Protein 2CCW (pdb70)

Sequence (129 aa):
AAQQCCEATVESNDAMQYNVKEIVVDKSCKQFTMHLKHVGKMAKVAMGHNLVLTKDADKQAVATDGMGAGLAQDYVKAGDTRVIAHTKVIGGGESDSVTFDVSKIAAGENYAYFCSFPGHWAMMKGTLKLGS

Radius of gyration: 13.46 Å; Cα contacts (8 Å, |Δi|>4): 316; chains: 1; bounding box: 28×30×37 Å

InterPro domains:
  IPR000923 Blue (type 1) copper domain [PF00127] (1-127)
  IPR008972 Cupredoxin [G3DSA:2.60.40.420] (1-129)
  IPR008972 Cupredoxin [SSF49503] (2-127)
  IPR014068 Azurin [TIGR02695] (3-127)
  IPR014068 Azurin [cd13922] (3-127)
  IPR028871 Blue (type 1) copper protein, binding site [PS00196] (105-121)
  IPR050845 Copper-binding electron transfer protein [PTHR38439] (2-127)

Solvent-accessible surface area: 6523 Å² total; per-residue (Å²): 91,121,59,86,20,64,0,65,0,41,38,60,44,95,10,77,46,130,63,7,53,0,32,168,93,11,183,98,1,28,0,57,0,97,4,76,19,192,79,59,69,126,58,16,0,0,0,0,0,0,0,104,54,99,31,38,107,46,0,6,85,56,0,113,71,31,22,63,102,88,32,33,5,72,80,74,12,137,65,25,22,9,63,1,126,10,8,2,27,73,77,74,34,54,31,69,9,68,11,109,119,8,50,76,75,96,103,8,0,0,0,0,2,18,43,54,5,73,79,118,0,73,3,55,0,96,32,10,163

B-factor: mean 21.48, std 11.64, range [9.34, 68.76]

Structure (mmCIF, N/CA/C/O backbone):
data_2CCW
#
_entry.id   2CCW
#
_cell.length_a   51.754
_cell.length_b   51.754
_cell.length_c   99.789
_cell.angle_alpha   90.00
_cell.angle_beta   90.00
_cell.angle_gamma   90.00
#
_symmetry.space_group_name_H-M   'P 41 2 2'
#
loop_
_entity.id
_entity.type
_entity.pdbx_description
1 polymer 'AZURIN II'
2 non-polymer 'COPPER (I) ION'
3 water water
#
loop_
_atom_site.group_PDB
_atom_site.id
_atom_site.type_symbol
_atom_site.label_atom_id
_atom_site.label_alt_id
_atom_site.label_comp_id
_atom_site.label_asym_id
_atom_site.label_entity_id
_atom_site.label_seq_id
_atom_site.pdbx_PDB_ins_code
_atom_site.Cartn_x
_atom_site.Cartn_y
_atom_site.Cartn_z
_atom_site.occupancy
_atom_site.B_iso_or_equiv
_atom_site.auth_seq_id
_atom_site.auth_comp_id
_atom_site.auth_asym_id
_atom_site.auth_atom_id
_atom_site.pdbx_PDB_model_num
ATOM 1 N N A ALA A 1 1 ? -2.391 25.769 8.367 0.34 19.44 1 ALA A N 1
ATOM 2 N N B ALA A 1 1 ? -1.018 30.458 12.843 0.23 25.37 1 ALA A N 1
ATOM 3 C CA A ALA A 1 1 ? -1.685 25.127 9.510 0.34 20.00 1 ALA A CA 1
ATOM 4 C CA B ALA A 1 1 ? 0.036 31.497 12.633 0.010 25.95 1 ALA A CA 1
ATOM 5 C C A ALA A 1 1 ? -1.006 26.178 10.395 0.34 20.21 1 ALA A C 1
ATOM 6 C C B ALA A 1 1 ? 1.057 31.365 13.738 0.010 27.56 1 ALA A C 1
ATOM 7 O O A ALA A 1 1 ? -1.140 27.382 10.151 0.34 19.52 1 ALA A O 1
ATOM 8 O O B ALA A 1 1 ? 1.879 32.254 13.965 0.010 27.86 1 ALA A O 1
ATOM 11 N N A GLN A 1 2 ? -0.238 25.716 11.373 0.59 21.93 2 GLN A N 1
ATOM 12 N N B GLN A 1 2 ? 0.993 30.235 14.429 0.010 27.76 2 GLN A N 1
ATOM 13 C CA A GLN A 1 2 ? 0.398 26.541 12.393 0.59 21.66 2 GLN A CA 1
ATOM 14 C CA B GLN A 1 2 ? 1.812 30.044 15.603 0.010 26.09 2 GLN A CA 1
ATOM 15 C C A GLN A 1 2 ? 1.906 26.471 12.279 0.70 21.15 2 GLN A C 1
ATOM 16 C C B GLN A 1 2 ? 3.100 29.302 15.277 0.25 22.41 2 GLN A C 1
ATOM 17 O O A GLN A 1 2 ? 2.412 25.631 11.463 0.70 18.02 2 GLN A O 1
ATOM 18 O O B GLN A 1 2 ? 4.079 29.442 16.019 0.25 21.18 2 GLN A O 1
ATOM 29 N N A CYS A 1 3 ? 2.591 27.312 13.117 0.65 19.96 3 CYS A N 1
ATOM 30 N N B CYS A 1 3 ? 3.084 28.522 14.187 0.35 17.89 3 CYS A N 1
ATOM 31 C CA A CYS A 1 3 ? 4.091 27.237 13.316 0.70 19.37 3 CYS A CA 1
ATOM 32 C CA B CYS A 1 3 ? 4.251 27.698 13.783 0.25 17.74 3 CYS A CA 1
ATOM 33 C C A CYS A 1 3 ? 4.592 26.642 14.669 0.70 19.36 3 CYS A C 1
ATOM 34 C C B CYS A 1 3 ? 4.677 26.765 14.929 0.25 17.72 3 CYS A C 1
ATOM 35 O O A CYS A 1 3 ? 5.772 26.748 14.991 0.70 18.22 3 CYS A O 1
ATOM 36 O O B CYS A 1 3 ? 5.848 26.747 15.380 0.25 17.56 3 CYS A O 1
ATOM 41 N N . GLU A 1 4 ? 3.720 25.978 15.412 1.00 19.63 4 GLU A N 1
ATOM 42 C CA . GLU A 1 4 ? 4.046 25.124 16.536 1.00 20.10 4 GLU A CA 1
ATOM 43 C C . GLU A 1 4 ? 3.067 23.976 16.613 1.00 19.92 4 GLU A C 1
ATOM 44 O O . GLU A 1 4 ? 1.950 24.037 16.070 1.00 21.57 4 GLU A O 1
ATOM 55 N N . ALA A 1 5 ? 3.486 22.967 17.346 1.00 17.87 5 ALA A N 1
ATOM 56 C CA . ALA A 1 5 ? 2.646 21.829 17.653 1.00 17.77 5 ALA A CA 1
ATOM 57 C C . ALA A 1 5 ? 3.028 21.316 19.044 1.00 16.46 5 ALA A C 1
ATOM 58 O O . ALA A 1 5 ? 4.199 21.388 19.417 1.00 18.48 5 ALA A O 1
ATOM 60 N N . THR A 1 6 ? 2.015 20.778 19.706 1.00 18.48 6 THR A N 1
ATOM 61 C CA . THR A 1 6 ? 2.216 20.109 20.977 1.00 17.71 6 THR A CA 1
ATOM 62 C C . THR A 1 6 ? 1.851 18.635 20.883 1.00 17.21 6 THR A C 1
ATOM 63 O O . THR A 1 6 ? 0.771 18.298 20.373 1.00 19.54 6 THR A O 1
ATOM 67 N N . VAL A 1 7 ? 2.756 17.805 21.363 1.00 15.95 7 VAL A N 1
ATOM 68 C CA . VAL A 1 7 ? 2.572 16.382 21.376 1.00 15.51 7 VAL A CA 1
ATOM 69 C C . VAL A 1 7 ? 2.623 15.969 22.847 1.00 15.68 7 VAL A C 1
ATOM 70 O O . VAL A 1 7 ? 3.553 16.310 23.571 1.00 16.42 7 VAL A O 1
ATOM 74 N N . GLU A 1 8 ? 1.643 15.203 23.262 1.00 15.67 8 GLU A N 1
ATOM 75 C CA . GLU A 1 8 ? 1.637 14.532 24.572 1.00 14.99 8 GLU A CA 1
ATOM 76 C C . GLU A 1 8 ? 2.050 13.086 24.441 1.00 14.60 8 GLU A C 1
ATOM 77 O O . GLU A 1 8 ? 1.679 12.368 23.532 1.00 15.73 8 GLU A O 1
ATOM 83 N N . SER A 1 9 ? 2.854 12.685 25.412 1.00 14.23 9 SER A N 1
ATOM 84 C CA . SER A 1 9 ? 3.350 11.313 25.531 1.00 12.67 9 SER A CA 1
ATOM 85 C C . SER A 1 9 ? 2.926 10.797 26.907 1.00 13.28 9 SER A C 1
ATOM 86 O O . SER A 1 9 ? 2.856 11.575 27.842 1.00 14.68 9 SER A O 1
ATOM 89 N N . ASN A 1 10 ? 2.692 9.495 27.015 1.00 12.64 10 ASN A N 1
ATOM 90 C CA . ASN A 1 10 ? 2.075 8.962 28.221 1.00 13.04 10 ASN A CA 1
ATOM 91 C C . ASN A 1 10 ? 2.722 7.676 28.704 1.00 11.79 10 ASN A C 1
ATOM 92 O O . ASN A 1 10 ? 3.724 7.220 28.174 1.00 12.70 10 ASN A O 1
ATOM 97 N N . ASP A 1 11 ? 2.159 7.095 29.759 1.00 11.70 11 ASP A N 1
ATOM 98 C CA . ASP A 1 11 ? 2.698 5.901 30.380 1.00 11.93 11 ASP A CA 1
ATOM 99 C C . ASP A 1 11 ? 2.367 4.607 29.637 1.00 13.26 11 ASP A C 1
ATOM 100 O O . ASP A 1 11 ? 2.756 3.513 30.091 1.00 15.17 11 ASP A O 1
ATOM 105 N N . ALA A 1 12 ? 1.651 4.704 28.534 1.00 15.92 12 ALA A N 1
ATOM 106 C CA . ALA A 1 12 ? 1.341 3.534 27.715 1.00 18.84 12 ALA A CA 1
ATOM 107 C C . ALA A 1 12 ? 2.099 3.566 26.399 1.00 16.67 12 ALA A C 1
ATOM 108 O O . ALA A 1 12 ? 1.727 2.903 25.444 1.00 18.79 12 ALA A O 1
ATOM 110 N N . MET A 1 13 ? 3.182 4.334 26.342 1.00 16.30 13 MET A N 1
ATOM 111 C CA . MET A 1 13 ? 4.063 4.333 25.177 1.00 16.51 13 MET A CA 1
ATOM 112 C C . MET A 1 13 ? 3.277 4.826 23.965 1.00 15.33 13 MET A C 1
ATOM 113 O O . MET A 1 13 ? 3.363 4.291 22.874 1.00 16.83 13 MET A O 1
ATOM 122 N N . GLN A 1 14 ? 2.553 5.925 24.140 1.00 14.58 14 GLN A N 1
ATOM 123 C CA . GLN A 1 14 ? 1.823 6.553 23.065 1.00 15.62 14 GLN A CA 1
ATOM 124 C C . GLN A 1 14 ? 2.084 8.039 22.941 1.00 14.10 14 GLN A C 1
ATOM 125 O O . GLN A 1 14 ? 2.209 8.720 23.948 1.00 15.39 14 GLN A O 1
ATOM 131 N N . TYR A 1 15 ? 2.126 8.528 21.705 1.00 13.87 15 TYR A N 1
ATOM 132 C CA . TYR A 1 15 ? 1.904 9.928 21.387 1.00 13.84 15 TYR A CA 1
ATOM 133 C C . TYR A 1 15 ? 0.407 10.116 21.091 1.00 15.62 15 TYR A C 1
ATOM 134 O O . TYR A 1 15 ? -0.222 9.229 20.533 1.00 18.67 15 TYR A O 1
ATOM 143 N N . ASN A 1 16 ? -0.108 11.302 21.410 1.00 16.35 16 ASN A N 1
ATOM 144 C CA . ASN A 1 16 ? -1.520 11.608 21.158 1.00 18.36 16 ASN A CA 1
ATOM 145 C C . ASN A 1 16 ? -1.812 12.165 19.787 1.00 20.51 16 ASN A C 1
ATOM 146 O O . ASN A 1 16 ? -2.976 12.299 19.442 1.00 26.23 16 ASN A O 1
ATOM 151 N N . VAL A 1 17 ? -0.818 12.478 19.017 1.00 19.25 17 VAL A N 1
ATOM 152 C CA . VAL A 1 17 ? -0.945 13.056 17.683 1.00 22.55 17 VAL A CA 1
ATOM 153 C C . VAL A 1 17 ? -0.021 12.282 16.763 1.00 20.08 17 VAL A C 1
ATOM 154 O O . VAL A 1 17 ? 1.131 12.018 17.123 1.00 21.77 17 VAL A O 1
ATOM 161 N N . LYS A 1 18 ? -0.539 11.890 15.594 1.00 18.45 18 LYS A N 1
ATOM 162 C CA . LYS A 1 18 ? 0.174 11.078 14.641 1.00 19.82 18 LYS A CA 1
ATOM 163 C C . LYS A 1 18 ? 0.638 11.824 13.398 1.00 16.59 18 LYS A C 1
ATOM 164 O O . LYS A 1 18 ? 1.400 11.259 12.625 1.00 16.84 18 LYS A O 1
ATOM 170 N N . GLU A 1 19 ? 0.182 13.054 13.227 1.00 16.54 19 GLU A N 1
ATOM 171 C CA . GLU A 1 19 ? 0.587 13.845 12.094 1.00 18.25 19 GLU A CA 1
ATOM 172 C C . GLU A 1 19 ? 0.772 15.275 12.525 1.00 18.43 19 GLU A C 1
ATOM 173 O O . GLU A 1 19 ? -0.045 15.815 13.281 1.00 21.85 19 GLU A O 1
ATOM 175 N N . ILE A 1 20 ? 1.824 15.894 12.028 1.00 18.12 20 ILE A N 1
ATOM 176 C CA . ILE A 1 20 ? 2.073 17.324 12.223 1.00 18.98 20 ILE A CA 1
ATOM 177 C C . ILE A 1 20 ? 2.287 17.909 10.857 1.00 18.95 20 ILE A C 1
ATOM 178 O O . ILE A 1 20 ? 3.055 17.392 10.058 1.00 19.73 20 ILE A O 1
ATOM 183 N N . VAL A 1 21 ? 1.611 19.030 10.631 1.00 19.85 21 VAL A N 1
ATOM 184 C CA . VAL A 1 21 ? 1.766 19.804 9.408 1.00 19.50 21 VAL A CA 1
ATOM 185 C C . VAL A 1 21 ? 2.390 21.153 9.729 1.00 19.17 21 VAL A C 1
ATOM 186 O O . VAL A 1 21 ? 1.903 21.928 10.546 1.00 22.68 21 VAL A O 1
ATOM 190 N N . VAL A 1 22 ? 3.511 21.433 9.093 1.00 16.05 22 VAL A N 1
ATOM 191 C CA . VAL A 1 22 ? 4.198 22.693 9.224 1.00 15.15 22 VAL A CA 1
ATOM 192 C C . VAL A 1 22 ? 3.666 23.636 8.143 1.00 14.07 22 VAL A C 1
ATOM 193 O O . VAL A 1 22 ? 3.763 23.364 6.962 1.00 16.09 22 VAL A O 1
ATOM 197 N N . ASP A 1 23 ? 3.108 24.777 8.586 1.00 15.01 23 ASP A N 1
ATOM 198 C CA . ASP A 1 23 ? 2.542 25.718 7.601 1.00 14.19 23 ASP A CA 1
ATOM 199 C C . ASP A 1 23 ? 3.644 26.279 6.732 1.00 13.75 23 ASP A C 1
ATOM 200 O O . ASP A 1 23 ? 4.750 26.610 7.200 1.00 14.22 23 ASP A O 1
ATOM 205 N N . LYS A 1 24 ? 3.360 26.464 5.446 1.00 14.24 24 LYS A N 1
ATOM 206 C CA . LYS A 1 24 ? 4.355 27.040 4.534 1.00 15.52 24 LYS A CA 1
ATOM 207 C C . LYS A 1 24 ? 4.715 28.477 4.850 1.00 13.61 24 LYS A C 1
ATOM 208 O O . LYS A 1 24 ? 5.751 28.959 4.390 1.00 14.28 24 LYS A O 1
ATOM 219 N N . SER A 1 25 ? 3.929 29.152 5.674 1.00 13.95 25 SER A N 1
ATOM 220 C CA . SER A 1 25 ? 4.264 30.490 6.075 1.00 14.66 25 SER A CA 1
ATOM 221 C C . SER A 1 25 ? 5.374 30.524 7.129 1.00 14.67 25 SER A C 1
ATOM 222 O O . SER A 1 25 ? 5.853 31.615 7.418 1.00 15.73 25 SER A O 1
ATOM 225 N N . CYS A 1 26 ? 5.789 29.388 7.679 1.00 13.95 26 CYS A N 1
ATOM 226 C CA . CYS A 1 26 ? 6.711 29.371 8.787 1.00 14.60 26 CYS A CA 1
ATOM 227 C C . CYS A 1 26 ? 8.179 29.388 8.395 1.00 14.67 26 CYS A C 1
ATOM 228 O O . CYS A 1 26 ? 8.607 28.578 7.560 1.00 15.60 26 CYS A O 1
ATOM 231 N N . LYS A 1 27 ? 8.987 30.235 9.011 1.00 14.91 27 LYS A N 1
ATOM 232 C CA . LYS A 1 27 ? 10.432 30.191 8.879 1.00 15.33 27 LYS A CA 1
ATOM 233 C C . LYS A 1 27 ? 11.048 29.227 9.910 1.00 15.64 27 LYS A C 1
ATOM 234 O O . LYS A 1 27 ? 11.998 28.535 9.592 1.00 16.63 27 LYS A O 1
ATOM 240 N N . GLN A 1 28 ? 10.490 29.213 11.108 1.00 15.96 28 GLN A N 1
ATOM 241 C CA . GLN A 1 28 ? 10.887 28.267 12.144 1.00 16.32 28 GLN A CA 1
ATOM 242 C C . GLN A 1 28 ? 9.637 27.573 12.646 1.00 15.42 28 GLN A C 1
ATOM 243 O O . GLN A 1 28 ? 8.519 28.038 12.452 1.00 16.52 28 GLN A O 1
ATOM 249 N N . PHE A 1 29 ? 9.838 26.418 13.284 1.00 15.00 29 PHE A N 1
ATOM 250 C CA . PHE A 1 29 ? 8.738 25.640 13.826 1.00 14.53 29 PHE A CA 1
ATOM 251 C C . PHE A 1 29 ? 9.152 25.119 15.183 1.00 14.24 29 PHE A C 1
ATOM 252 O O . PHE A 1 29 ? 10.312 24.704 15.339 1.00 15.20 29 PHE A O 1
ATOM 260 N N . THR A 1 30 ? 8.236 25.145 16.122 1.00 14.32 30 THR A N 1
ATOM 261 C CA . THR A 1 30 ? 8.543 24.678 17.479 1.00 15.09 30 THR A CA 1
ATOM 262 C C . THR A 1 30 ? 7.678 23.489 17.837 1.00 15.25 30 THR A C 1
ATOM 263 O O . THR A 1 30 ? 6.454 23.516 17.689 1.00 15.57 30 THR A O 1
ATOM 267 N N . MET A 1 31 ? 8.338 22.439 18.315 1.00 14.38 31 MET A N 1
ATOM 268 C CA . MET A 1 31 ? 7.662 21.234 18.783 1.00 15.64 31 MET A CA 1
ATOM 269 C C . MET A 1 31 ? 7.760 21.223 20.303 1.00 15.49 31 MET A C 1
ATOM 270 O O . MET A 1 31 ? 8.864 21.312 20.857 1.00 17.58 31 MET A O 1
ATOM 279 N N . HIS A 1 32 ? 6.590 21.160 20.936 1.00 16.02 32 HIS A N 1
ATOM 280 C CA . HIS A 1 32 ? 6.448 21.075 22.375 1.00 17.47 32 HIS A CA 1
ATOM 281 C C . HIS A 1 32 ? 6.106 19.617 22.717 1.00 17.28 32 HIS A C 1
ATOM 282 O O . HIS A 1 32 ? 5.155 19.075 22.160 1.00 20.96 32 HIS A O 1
ATOM 289 N N . LEU A 1 33 ? 6.851 19.016 23.639 1.00 14.59 33 LEU A N 1
ATOM 290 C CA . LEU A 1 33 ? 6.555 17.670 24.141 1.00 14.40 33 LEU A CA 1
ATOM 291 C C . LEU A 1 33 ? 6.178 17.792 25.600 1.00 15.25 33 LEU A C 1
ATOM 292 O O . LEU A 1 33 ? 6.876 18.418 26.380 1.00 16.64 33 LEU A O 1
ATOM 297 N N . LYS A 1 34 ? 5.070 17.145 25.959 1.00 14.95 34 LYS A N 1
ATOM 298 C CA . LYS A 1 34 ? 4.648 16.982 27.351 1.00 15.78 34 LYS A CA 1
ATOM 299 C C . LYS A 1 34 ? 4.637 15.499 27.717 1.00 15.08 34 LYS A C 1
ATOM 300 O O . LYS A 1 34 ? 4.234 14.693 26.896 1.00 17.06 34 LYS A O 1
ATOM 306 N N . HIS A 1 35 ? 5.095 15.157 28.906 1.00 14.26 35 HIS A N 1
ATOM 307 C CA . HIS A 1 35 ? 4.961 13.783 29.417 1.00 13.35 35 HIS A CA 1
ATOM 308 C C . HIS A 1 35 ? 3.844 13.843 30.466 1.00 14.14 35 HIS A C 1
ATOM 309 O O . HIS A 1 35 ? 4.059 14.398 31.560 1.00 15.81 35 HIS A O 1
ATOM 316 N N . VAL A 1 36 ? 2.678 13.381 30.056 1.00 14.52 36 VAL A N 1
ATOM 317 C CA . VAL A 1 36 ? 1.472 13.499 30.867 1.00 15.84 36 VAL A CA 1
ATOM 318 C C . VAL A 1 36 ? 1.292 12.319 31.782 1.00 14.63 36 VAL A C 1
ATOM 319 O O . VAL A 1 36 ? 0.260 12.232 32.486 1.00 16.54 36 VAL A O 1
ATOM 323 N N . GLY A 1 37 ? 2.240 11.395 31.828 1.00 13.52 37 GLY A N 1
ATOM 324 C CA . GLY A 1 37 ? 2.152 10.269 32.720 1.00 12.97 37 GLY A CA 1
ATOM 325 C C . GLY A 1 37 ? 2.793 10.543 34.067 1.00 12.69 37 GLY A C 1
ATOM 326 O O . GLY A 1 37 ? 3.117 11.677 34.413 1.00 15.40 37 GLY A O 1
ATOM 327 N N . LYS A 1 38 ? 2.965 9.461 34.808 1.00 12.00 38 LYS A N 1
ATOM 328 C CA . LYS A 1 38 ? 3.555 9.491 36.158 1.00 13.56 38 LYS A CA 1
ATOM 329 C C . LYS A 1 38 ? 4.806 8.627 36.262 1.00 13.39 38 LYS A C 1
ATOM 330 O O . LYS A 1 38 ? 5.339 8.536 37.362 1.00 15.45 38 LYS A O 1
ATOM 336 N N . MET A 1 39 ? 5.288 8.020 35.177 1.00 12.59 39 MET A N 1
ATOM 337 C CA . MET A 1 39 ? 6.499 7.214 35.260 1.00 13.24 39 MET A CA 1
ATOM 338 C C . MET A 1 39 ? 7.756 8.046 35.191 1.00 11.77 39 MET A C 1
ATOM 339 O O . MET A 1 39 ? 7.812 9.056 34.496 1.00 12.51 39 MET A O 1
ATOM 344 N N . ALA A 1 40 ? 8.783 7.621 35.901 1.00 11.95 40 ALA A N 1
ATOM 345 C CA . ALA A 1 40 ? 10.093 8.240 35.878 1.00 12.90 40 ALA A CA 1
ATOM 346 C C . ALA A 1 40 ? 10.799 8.005 34.571 1.00 13.01 40 ALA A C 1
ATOM 347 O O . ALA A 1 40 ? 10.567 7.010 33.895 1.00 13.43 40 ALA A O 1
ATOM 349 N N . LYS A 1 41 ? 11.767 8.858 34.263 1.00 15.04 41 LYS A N 1
ATOM 350 C CA . LYS A 1 41 ? 12.585 8.668 33.039 1.00 18.94 41 LYS A CA 1
ATOM 351 C C . LYS A 1 41 ? 13.278 7.352 32.964 1.00 19.90 41 LYS A C 1
ATOM 352 O O . LYS A 1 41 ? 13.514 6.876 31.846 1.00 23.42 41 LYS A O 1
ATOM 361 N N . VAL A 1 42 ? 13.751 6.824 34.080 1.00 21.07 42 VAL A N 1
ATOM 362 C CA . VAL A 1 42 ? 14.456 5.531 34.064 1.00 22.68 42 VAL A CA 1
ATOM 363 C C . VAL A 1 42 ? 13.622 4.429 33.429 1.00 20.27 42 VAL A C 1
ATOM 364 O O . VAL A 1 42 ? 14.131 3.502 32.798 1.00 22.33 42 VAL A O 1
ATOM 368 N N . ALA A 1 43 ? 12.326 4.500 33.611 1.00 16.39 43 ALA A N 1
ATOM 369 C CA . ALA A 1 43 ? 11.396 3.486 33.185 1.00 16.47 43 ALA A CA 1
ATOM 370 C C . ALA A 1 43 ? 10.733 3.810 31.889 1.00 15.33 43 ALA A C 1
ATOM 371 O O . ALA A 1 43 ? 10.505 2.909 31.116 1.00 20.46 43 ALA A O 1
ATOM 373 N N A MET A 1 44 ? 10.404 5.084 31.704 0.50 12.83 44 MET A N 1
ATOM 374 C CA A MET A 1 44 ? 9.535 5.464 30.610 0.50 14.05 44 MET A CA 1
ATOM 375 C C A MET A 1 44 ? 9.713 6.909 30.250 0.50 11.36 44 MET A C 1
ATOM 376 O O A MET A 1 44 ? 8.785 7.671 30.126 0.50 15.16 44 MET A O 1
ATOM 389 N N . GLY A 1 45 ? 10.975 7.287 30.029 1.00 11.24 45 GLY A N 1
ATOM 390 C CA . GLY A 1 45 ? 11.257 8.601 29.503 1.00 12.15 45 GLY A CA 1
ATOM 391 C C . GLY A 1 45 ? 10.819 8.680 28.036 1.00 10.67 45 GLY A C 1
ATOM 392 O O . GLY A 1 45 ? 10.783 7.695 27.334 1.00 11.45 45 GLY A O 1
ATOM 393 N N . HIS A 1 46 ? 10.559 9.915 27.622 1.00 10.39 46 HIS A N 1
ATOM 394 C CA . HIS A 1 46 ? 10.196 10.180 26.229 1.00 9.79 46 HIS A CA 1
ATOM 395 C C . HIS A 1 46 ? 10.930 11.415 25.719 1.00 9.95 46 HIS A C 1
ATOM 396 O O . HIS A 1 46 ? 11.192 12.354 26.425 1.00 11.42 46 HIS A O 1
ATOM 403 N N . ASN A 1 47 ? 11.214 11.383 24.422 1.00 10.19 47 ASN A N 1
ATOM 404 C CA . ASN A 1 47 ? 11.644 12.554 23.682 1.00 10.09 47 ASN A CA 1
ATOM 405 C C . ASN A 1 47 ? 10.865 12.615 22.383 1.00 10.58 47 ASN A C 1
ATOM 406 O O . ASN A 1 47 ? 9.978 11.813 22.108 1.00 10.71 47 ASN A O 1
ATOM 411 N N . LEU A 1 48 ? 11.206 13.632 21.585 1.00 10.99 48 LEU A N 1
ATOM 412 C CA . LEU A 1 48 ? 10.770 13.755 20.216 1.00 10.89 48 LEU A CA 1
ATOM 413 C C . LEU A 1 48 ? 12.017 14.006 19.377 1.00 10.25 48 LEU A C 1
ATOM 414 O O . LEU A 1 48 ? 12.761 14.964 19.662 1.00 12.30 48 LEU A O 1
ATOM 423 N N . VAL A 1 49 ? 12.220 13.199 18.368 1.00 9.96 49 VAL A N 1
ATOM 424 C CA . VAL A 1 49 ? 13.354 13.247 17.450 1.00 10.19 49 VAL A CA 1
ATOM 425 C C . VAL A 1 49 ? 12.777 13.336 16.037 1.00 10.64 49 VAL A C 1
ATOM 426 O O . VAL A 1 49 ? 11.912 12.525 15.688 1.00 11.87 49 VAL A O 1
ATOM 430 N N . LEU A 1 50 ? 13.240 14.295 15.254 1.00 10.62 50 LEU A N 1
ATOM 431 C CA . LEU A 1 50 ? 12.765 14.514 13.882 1.00 11.15 50 LEU A CA 1
ATOM 432 C C . LEU A 1 50 ? 13.860 14.196 12.872 1.00 11.10 50 LEU A C 1
ATOM 433 O O . LEU A 1 50 ? 14.957 14.765 12.968 1.00 12.04 50 LEU A O 1
ATOM 438 N N . THR A 1 51 ? 13.547 13.287 11.942 1.00 11.10 51 THR A N 1
ATOM 439 C CA . THR A 1 51 ? 14.463 12.848 10.922 1.00 11.83 51 THR A CA 1
ATOM 440 C C . THR A 1 51 ? 13.704 12.628 9.616 1.00 11.98 51 THR A C 1
ATOM 441 O O . THR A 1 51 ? 12.464 12.539 9.584 1.00 12.97 51 THR A O 1
ATOM 445 N N . LYS A 1 52 ? 14.438 12.466 8.533 1.00 13.75 52 LYS A N 1
ATOM 446 C CA . LYS A 1 52 ? 13.836 11.851 7.367 1.00 15.07 52 LYS A CA 1
ATOM 447 C C . LYS A 1 52 ? 13.257 10.505 7.775 1.00 15.32 52 LYS A C 1
ATOM 448 O O . LYS A 1 52 ? 13.863 9.770 8.575 1.00 15.44 52 LYS A O 1
ATOM 454 N N . ASP A 1 53 ? 12.125 10.127 7.212 1.00 17.26 53 ASP A N 1
ATOM 455 C CA . ASP A 1 53 ? 11.530 8.840 7.594 1.00 18.76 53 ASP A CA 1
ATOM 456 C C . ASP A 1 53 ? 12.499 7.655 7.410 1.00 18.25 53 ASP A C 1
ATOM 457 O O . ASP A 1 53 ? 12.588 6.737 8.241 1.00 20.69 53 ASP A O 1
ATOM 462 N N . ALA A 1 54 ? 13.301 7.710 6.366 1.00 17.59 54 ALA A N 1
ATOM 463 C CA . ALA A 1 54 ? 14.216 6.601 6.074 1.00 18.21 54 ALA A CA 1
ATOM 464 C C . ALA A 1 54 ? 15.290 6.430 7.147 1.00 18.36 54 ALA A C 1
ATOM 465 O O . 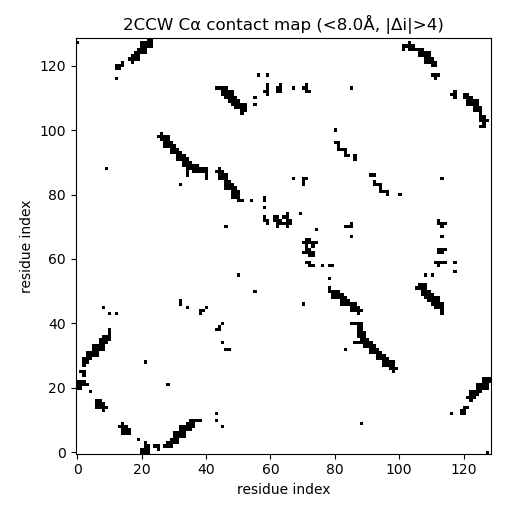ALA A 1 54 ? 15.930 5.366 7.195 1.00 19.13 54 ALA A O 1
ATOM 467 N N . ASP A 1 55 ? 15.555 7.464 7.939 1.00 15.62 55 ASP A N 1
ATOM 468 C CA . ASP A 1 55 ? 16.645 7.450 8.916 1.00 15.54 55 ASP A CA 1
ATOM 469 C C . ASP A 1 55 ? 16.186 7.108 10.319 1.00 14.93 55 ASP A C 1
ATOM 470 O O . ASP A 1 55 ? 17.040 7.020 11.211 1.00 15.09 55 ASP A O 1
ATOM 475 N N . LYS A 1 56 ? 14.879 6.855 10.519 1.00 14.32 56 LYS A N 1
ATOM 476 C C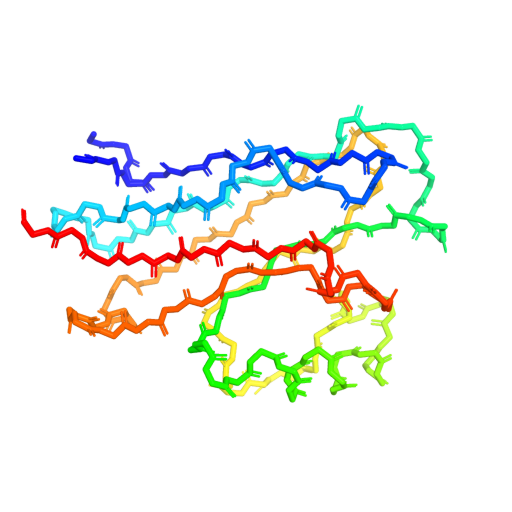A . LYS A 1 56 ? 14.348 6.653 11.872 1.00 14.40 56 LYS A CA 1
ATOM 477 C C . LYS A 1 56 ? 15.056 5.526 12.623 1.00 14.04 56 LYS A C 1
ATOM 478 O O . LYS A 1 56 ? 15.559 5.724 13.727 1.00 14.15 56 LYS A O 1
ATOM 484 N N . GLN A 1 57 ? 15.090 4.337 12.026 1.00 14.77 57 GLN A N 1
ATOM 485 C CA . GLN A 1 57 ? 15.626 3.202 12.784 1.00 14.69 57 GLN A CA 1
ATOM 486 C C . GLN A 1 57 ? 17.111 3.380 13.076 1.00 14.43 57 GLN A C 1
ATOM 487 O O . GLN A 1 57 ? 17.585 3.066 14.184 1.00 14.86 57 GLN A O 1
ATOM 498 N N . ALA A 1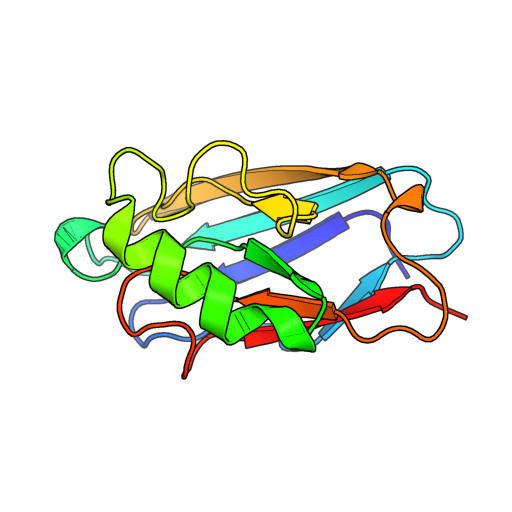 58 ? 17.868 3.878 12.111 1.00 14.95 58 ALA A N 1
ATOM 499 C CA . ALA A 1 58 ? 19.292 4.089 12.307 1.00 15.54 58 ALA A CA 1
ATOM 500 C C . ALA A 1 58 ? 19.590 5.101 13.391 1.00 14.34 58 ALA A C 1
ATOM 501 O O . ALA A 1 58 ? 20.483 4.905 14.228 1.00 15.28 58 ALA A O 1
ATOM 503 N N . VAL A 1 59 ? 18.810 6.177 13.395 1.00 13.59 59 VAL A N 1
ATOM 504 C CA . VAL A 1 59 ? 18.987 7.205 14.427 1.00 13.28 59 VAL A CA 1
ATOM 505 C C . VAL A 1 59 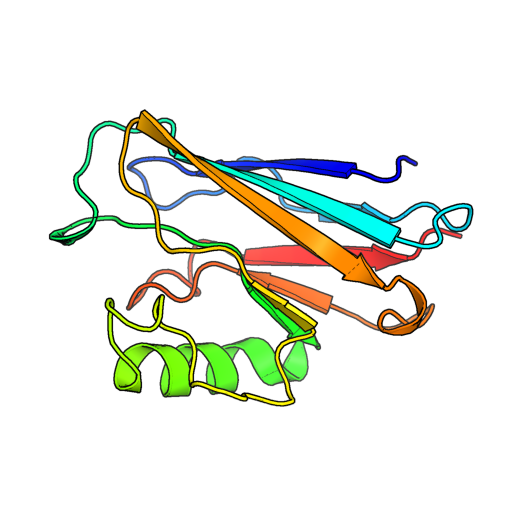? 18.584 6.648 15.791 1.00 12.20 59 VAL A C 1
ATOM 506 O O . VAL A 1 59 ? 19.272 6.915 16.796 1.00 13.12 59 VAL A O 1
ATOM 510 N N . ALA A 1 60 ? 17.479 5.907 15.861 1.00 12.96 60 ALA A N 1
ATOM 511 C CA . ALA A 1 60 ? 17.061 5.329 17.142 1.00 13.61 60 ALA A CA 1
ATOM 512 C C . ALA A 1 60 ? 18.137 4.362 17.681 1.00 13.78 60 ALA A C 1
ATOM 513 O O . ALA A 1 60 ? 18.405 4.331 18.880 1.00 14.36 60 ALA A O 1
ATOM 515 N N . THR A 1 61 ? 18.733 3.586 16.799 1.00 14.64 61 THR A N 1
ATOM 516 C CA . THR A 1 61 ? 19.741 2.597 17.198 1.00 16.62 61 THR A CA 1
ATOM 517 C C . THR A 1 61 ? 21.006 3.286 17.704 1.00 15.66 61 THR A C 1
ATOM 518 O O . THR A 1 61 ? 21.514 2.964 18.770 1.00 16.60 61 THR A O 1
ATOM 522 N N . ASP A 1 62 ? 21.494 4.266 16.960 1.00 14.97 62 ASP A N 1
ATOM 523 C CA . ASP A 1 62 ? 22.626 5.048 17.434 1.00 16.03 62 ASP A CA 1
ATOM 524 C C . ASP A 1 62 ? 22.278 5.771 18.727 1.00 14.71 62 ASP A C 1
ATOM 525 O O . ASP A 1 62 ? 23.122 5.951 19.607 1.00 16.52 62 ASP A O 1
ATOM 530 N N . GLY A 1 63 ? 21.027 6.220 18.858 1.00 14.52 63 GLY A N 1
ATOM 531 C CA . GLY A 1 63 ? 20.572 6.915 20.031 1.00 14.78 63 GLY A CA 1
ATOM 532 C C . GLY A 1 63 ? 20.635 6.037 21.275 1.00 12.80 63 GLY A C 1
ATOM 533 O O . GLY A 1 63 ? 21.033 6.524 22.335 1.00 14.35 63 GLY A O 1
ATOM 534 N N . MET A 1 64 ? 20.211 4.760 21.183 1.00 14.36 64 MET A N 1
ATOM 535 C CA . MET A 1 64 ? 20.298 3.846 22.332 1.00 14.56 64 MET A CA 1
ATOM 536 C C . MET A 1 64 ? 21.732 3.802 22.816 1.00 15.09 64 MET A C 1
ATOM 537 O O . MET A 1 64 ? 21.986 3.855 24.033 1.00 16.38 64 MET A O 1
ATOM 542 N N . GLY A 1 65 ? 22.684 3.713 21.885 1.00 15.36 65 GLY A N 1
ATOM 543 C CA . GLY A 1 65 ? 24.098 3.642 22.231 1.00 16.82 65 GLY A CA 1
ATOM 544 C C . GLY A 1 65 ? 24.615 4.919 22.829 1.00 16.41 65 GLY A C 1
ATOM 545 O O . GLY A 1 65 ? 25.613 4.883 23.535 1.00 20.14 65 GLY A O 1
ATOM 546 N N . ALA A 1 66 ? 23.978 6.064 22.560 1.00 14.96 66 ALA A N 1
ATOM 547 C CA . ALA A 1 66 ? 24.410 7.345 23.109 1.00 14.85 66 ALA A CA 1
ATOM 548 C C . ALA A 1 66 ? 24.107 7.503 24.599 1.00 14.29 66 ALA A C 1
ATOM 549 O O . ALA A 1 66 ? 24.844 8.183 25.337 1.00 15.42 66 ALA A O 1
ATOM 551 N N . GLY A 1 67 ? 23.015 6.901 25.050 1.00 14.04 67 GLY A N 1
ATOM 552 C CA . GLY A 1 67 ? 22.667 6.890 26.450 1.00 12.92 67 GLY A CA 1
ATOM 553 C C . GLY A 1 67 ? 21.744 8.018 26.883 1.00 12.15 67 GLY A C 1
ATOM 554 O O . GLY A 1 67 ? 21.602 9.044 26.190 1.00 12.72 67 GLY A O 1
ATOM 555 N N . LEU A 1 68 ? 21.187 7.862 28.074 1.00 12.46 68 LEU A N 1
ATOM 556 C CA . LEU A 1 68 ? 20.213 8.811 28.576 1.00 12.66 68 LEU A CA 1
ATOM 557 C C . LEU A 1 68 ? 20.767 10.222 28.760 1.00 12.88 68 LEU A C 1
ATOM 558 O O . LEU A 1 68 ? 20.067 11.218 28.531 1.00 13.58 68 LEU A O 1
ATOM 563 N N . ALA A 1 69 ? 22.037 10.330 29.172 1.00 12.73 69 ALA A N 1
ATOM 564 C CA . ALA A 1 69 ? 22.638 11.639 29.395 1.00 13.92 69 ALA A CA 1
ATOM 565 C C . ALA A 1 69 ? 22.809 12.441 28.113 1.00 14.64 69 ALA A C 1
ATOM 566 O O . ALA A 1 69 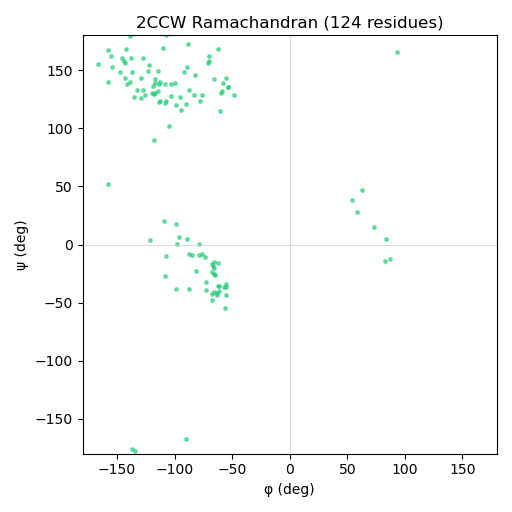? 22.980 13.670 28.178 1.00 18.08 69 ALA A O 1
ATOM 568 N N . GLN A 1 70 ? 22.775 11.769 26.969 1.00 14.12 70 GLN A N 1
ATOM 569 C CA . GLN A 1 70 ? 22.770 12.381 25.639 1.00 13.97 70 GLN A CA 1
ATOM 570 C C . GLN A 1 70 ? 21.361 12.451 25.055 1.00 13.06 70 GLN A C 1
ATOM 571 O O . GLN A 1 70 ? 21.198 12.647 23.853 1.00 14.58 70 GLN A O 1
ATOM 577 N N . ASP A 1 71 ? 20.346 12.308 25.909 1.00 13.29 71 ASP A N 1
ATOM 578 C CA . ASP A 1 71 ? 18.946 12.310 25.471 1.00 12.95 71 ASP A CA 1
ATOM 579 C C . ASP A 1 71 ? 18.662 11.203 24.440 1.00 11.87 71 ASP A C 1
ATOM 580 O O . ASP A 1 71 ? 17.757 11.301 23.631 1.00 12.36 71 ASP A O 1
ATOM 585 N N . TYR A 1 72 ? 19.432 10.127 24.510 1.00 11.91 72 TYR A N 1
ATOM 586 C CA . TYR A 1 72 ? 19.290 8.994 23.605 1.00 11.20 72 TYR A CA 1
ATOM 587 C C . TYR A 1 72 ? 19.343 9.433 22.134 1.00 12.04 72 TYR A C 1
ATOM 588 O O . TYR A 1 72 ? 18.669 8.874 21.281 1.00 11.78 72 TYR A O 1
ATOM 597 N N . VAL A 1 73 ? 20.225 10.411 21.861 1.00 11.95 73 VAL A N 1
ATOM 598 C CA . VAL A 1 73 ? 20.528 10.857 20.521 1.00 12.77 73 VAL A CA 1
ATOM 599 C C . VAL A 1 73 ? 22.042 11.001 20.382 1.00 13.81 73 VAL A C 1
ATOM 600 O O . VAL A 1 73 ? 22.672 11.642 21.232 1.00 15.59 73 VAL A O 1
ATOM 604 N N . LYS A 1 74 ? 22.630 10.386 19.376 1.00 14.84 74 LYS A N 1
ATOM 605 C CA . LYS A 1 74 ? 24.053 10.502 19.200 1.00 16.71 74 LYS A CA 1
ATOM 606 C C . LYS A 1 74 ? 24.445 11.950 19.035 1.00 17.96 74 LYS A C 1
ATOM 607 O O . LYS A 1 74 ? 23.887 12.671 18.220 1.00 18.57 74 LYS A O 1
ATOM 613 N N . ALA A 1 75 ? 25.469 12.373 19.774 1.00 21.01 75 ALA A N 1
ATOM 614 C CA . ALA A 1 75 ? 25.940 13.744 19.704 1.00 22.96 75 ALA A CA 1
ATOM 615 C C . ALA A 1 75 ? 26.394 14.057 18.262 1.00 23.56 75 ALA A C 1
ATOM 616 O O . ALA A 1 75 ? 27.164 13.295 17.674 1.00 25.64 75 ALA A O 1
ATOM 618 N N . GLY A 1 76 ? 25.916 15.180 17.712 1.00 26.05 76 GLY A N 1
ATOM 619 C CA . GLY A 1 76 ? 26.292 15.654 16.397 1.00 26.81 76 GLY A CA 1
ATOM 620 C C . GLY A 1 76 ? 25.686 14.857 15.249 1.00 25.56 76 GLY A C 1
ATOM 621 O O . GLY A 1 76 ? 26.122 14.993 14.123 1.00 28.38 76 GLY A O 1
ATOM 622 N N . ASP A 1 77 ? 24.672 14.030 15.508 1.00 22.77 77 ASP A N 1
ATOM 623 C CA . ASP A 1 77 ? 24.093 13.179 14.448 1.00 19.81 77 ASP A CA 1
ATOM 624 C C . ASP A 1 77 ? 23.543 14.051 13.341 1.00 18.87 77 ASP A C 1
ATOM 625 O O . ASP A 1 77 ? 22.574 14.776 13.565 1.00 20.16 77 ASP A O 1
ATOM 630 N N . THR A 1 78 ? 24.120 13.971 12.165 1.00 20.82 78 THR A N 1
ATOM 631 C CA . THR A 1 78 ? 23.710 14.869 11.081 1.00 20.59 78 THR A CA 1
ATOM 632 C C . THR A 1 78 ? 22.366 14.512 10.492 1.00 20.05 78 THR A C 1
ATOM 633 O O . THR A 1 78 ? 21.861 15.271 9.656 1.00 22.89 78 THR A O 1
ATOM 637 N N . ARG A 1 79 ? 21.826 13.349 10.851 1.00 17.43 79 ARG A N 1
ATOM 638 C CA . ARG A 1 79 ? 20.520 12.931 10.362 1.00 15.89 79 ARG A CA 1
ATOM 639 C C . ARG A 1 79 ? 19.381 13.499 11.197 1.00 14.90 79 ARG A C 1
ATOM 640 O O . ARG A 1 79 ? 18.231 13.325 10.846 1.00 15.80 79 ARG A O 1
ATOM 648 N N . VAL A 1 80 ? 19.690 14.121 12.328 1.00 14.85 80 VAL A N 1
ATOM 649 C CA . VAL A 1 80 ? 18.685 14.636 13.240 1.00 14.13 80 VAL A CA 1
ATOM 650 C C . VAL A 1 80 ? 18.444 16.096 12.916 1.00 14.17 80 VAL A C 1
ATOM 651 O O . VAL A 1 80 ? 19.328 16.949 13.084 1.00 17.25 80 VAL A O 1
ATOM 655 N N . ILE A 1 81 ? 17.231 16.387 12.482 1.00 13.41 81 ILE A N 1
ATOM 656 C CA . ILE A 1 81 ? 16.819 17.760 12.209 1.00 14.28 81 ILE A CA 1
ATOM 657 C C . ILE A 1 81 ? 16.612 18.551 13.471 1.00 14.09 81 ILE A C 1
ATOM 658 O O . ILE A 1 81 ? 17.030 19.714 13.573 1.00 18.07 81 ILE A O 1
ATOM 663 N N . ALA A 1 82 ? 16.049 17.922 14.494 1.00 13.66 82 ALA A N 1
ATOM 664 C CA . ALA A 1 82 ? 15.802 18.518 15.774 1.00 14.04 82 ALA A CA 1
ATOM 665 C C . ALA A 1 82 ? 15.477 17.405 16.755 1.00 11.91 82 ALA A C 1
ATOM 666 O O . ALA A 1 82 ? 14.944 16.371 16.368 1.00 12.02 82 ALA A O 1
ATOM 668 N N . HIS A 1 83 ? 15.714 17.663 18.035 1.00 11.93 83 HIS A N 1
ATOM 669 C CA . HIS A 1 83 ? 15.254 16.751 19.063 1.00 11.91 83 HIS A CA 1
ATOM 670 C C . HIS A 1 83 ? 15.062 17.480 20.374 1.00 12.10 83 HIS A C 1
ATOM 671 O O . HIS A 1 83 ? 15.740 18.478 20.628 1.00 13.64 83 HIS A O 1
ATOM 678 N N . THR A 1 84 ? 14.167 16.981 21.208 1.00 12.03 84 THR A N 1
ATOM 679 C CA . THR A 1 84 ? 14.024 17.433 22.578 1.00 12.89 84 THR A CA 1
ATOM 680 C C . THR A 1 84 ? 14.921 16.656 23.519 1.00 12.77 84 THR A C 1
ATOM 681 O O . THR A 1 84 ? 15.501 15.614 23.162 1.00 13.94 84 THR A O 1
ATOM 685 N N . LYS A 1 85 ? 14.973 17.109 24.768 1.00 13.51 85 LYS A N 1
ATOM 686 C CA . LYS A 1 85 ? 15.534 16.269 25.839 1.00 14.05 85 LYS A CA 1
ATOM 687 C C . LYS A 1 85 ? 14.591 15.112 26.131 1.00 12.56 85 LYS A C 1
ATOM 688 O O . LYS A 1 85 ? 13.402 15.127 25.747 1.00 12.22 85 LYS A O 1
ATOM 694 N N . VAL A 1 86 ? 15.118 14.083 26.788 1.00 11.87 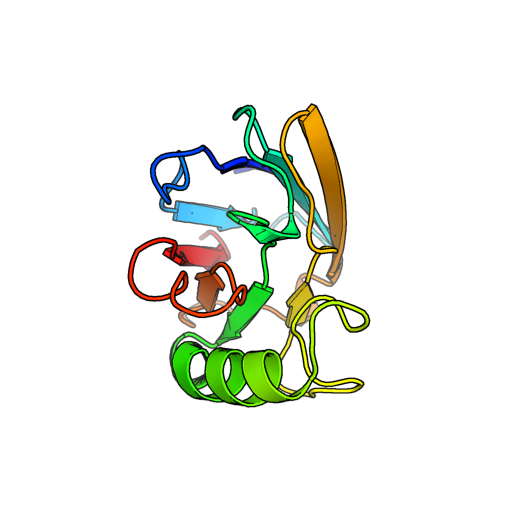86 VAL A N 1
ATOM 695 C CA . VAL A 1 86 ? 14.311 13.033 27.377 1.00 11.46 86 VAL A CA 1
ATOM 696 C C . VAL A 1 86 ? 13.708 13.592 28.659 1.00 12.17 86 VAL A C 1
ATOM 697 O O . VAL A 1 86 ? 14.434 14.099 29.513 1.00 14.74 86 VAL A O 1
ATOM 701 N N . ILE A 1 87 ? 12.403 13.453 28.789 1.00 11.58 87 ILE A N 1
ATOM 702 C CA . ILE A 1 87 ? 11.648 13.890 29.954 1.00 11.98 87 ILE A CA 1
ATOM 703 C C . ILE A 1 87 ? 10.881 12.737 30.585 1.00 12.70 87 ILE A C 1
ATOM 704 O O . ILE A 1 87 ? 10.566 11.740 29.953 1.00 12.11 87 ILE A O 1
ATOM 709 N N . GLY A 1 88 ? 10.627 12.900 31.879 1.00 13.25 88 GLY A N 1
ATOM 710 C CA . GLY A 1 88 ? 9.799 11.965 32.622 1.00 13.13 88 GLY A CA 1
ATOM 711 C C . GLY A 1 88 ? 8.460 12.562 32.951 1.00 13.16 88 GLY A C 1
ATOM 712 O O . GLY A 1 88 ? 8.159 13.710 32.615 1.00 14.30 88 GLY A O 1
ATOM 713 N N . GLY A 1 89 ? 7.624 11.770 33.638 1.00 13.54 89 GLY A N 1
ATOM 714 C CA . GLY A 1 89 ? 6.305 12.212 33.963 1.00 14.64 89 GLY A CA 1
ATOM 715 C C . GLY A 1 89 ? 6.298 13.534 34.669 1.00 17.19 89 GLY A C 1
ATOM 716 O O . GLY A 1 89 ? 7.093 13.791 35.568 1.00 19.33 89 GLY A O 1
ATOM 717 N N . GLY A 1 90 ? 5.374 14.378 34.219 1.00 19.46 90 GLY A N 1
ATOM 718 C CA . GLY A 1 90 ? 5.206 15.706 34.789 1.00 21.68 90 GLY A CA 1
ATOM 719 C C . GLY A 1 90 ? 6.127 16.760 34.247 1.00 23.58 90 GLY A C 1
ATOM 720 O O . GLY A 1 90 ? 6.036 17.912 34.685 1.00 27.42 90 GLY A O 1
ATOM 721 N N . GLU A 1 91 ? 6.941 16.431 33.249 1.00 20.94 91 GLU A N 1
ATOM 722 C CA . GLU A 1 91 ? 7.867 17.359 32.644 1.00 20.22 91 GLU A CA 1
ATOM 723 C C . GLU A 1 91 ? 7.398 17.722 31.198 1.00 20.34 91 GLU A C 1
ATOM 724 O O . GLU A 1 91 ? 6.507 17.097 30.621 1.00 20.46 91 GLU A O 1
ATOM 730 N N . SER A 1 92 ? 8.054 18.725 30.659 1.00 20.77 92 SER A N 1
ATOM 731 C CA . SER A 1 92 ? 7.875 19.160 29.287 1.00 21.94 92 SER A CA 1
ATOM 732 C C . SER A 1 92 ? 9.203 19.650 28.730 1.00 20.04 92 SER A C 1
ATOM 733 O O . SER A 1 92 ? 10.133 19.968 29.463 1.00 23.48 92 SER A O 1
ATOM 736 N N . ASP A 1 93 ? 9.294 19.703 27.401 1.00 18.48 93 ASP A N 1
ATOM 737 C CA . ASP A 1 93 ? 10.429 20.316 26.728 1.00 18.08 93 ASP A CA 1
ATOM 738 C C . ASP A 1 93 ? 9.988 20.769 25.356 1.00 17.86 93 ASP A C 1
ATOM 739 O O . ASP A 1 93 ? 9.009 20.302 24.833 1.00 21.31 93 ASP A O 1
ATOM 744 N N . SER A 1 94 ? 10.782 21.647 24.783 1.00 18.14 94 SER A N 1
ATOM 745 C CA . SER A 1 94 ? 10.485 22.120 23.427 1.00 17.72 94 SER A CA 1
ATOM 746 C C . SER A 1 94 ? 11.750 22.311 22.651 1.00 17.54 94 SER A C 1
ATOM 747 O O . SER A 1 94 ? 12.825 22.481 23.206 1.00 19.45 94 SER A O 1
ATOM 751 N N . VAL A 1 95 ? 11.610 22.250 21.332 1.00 16.34 95 VAL A N 1
ATOM 752 C CA . VAL A 1 95 ? 12.728 22.500 20.435 1.00 15.81 95 VAL A CA 1
ATOM 753 C C . VAL A 1 95 ? 12.201 23.255 19.204 1.00 15.66 95 VAL A C 1
ATOM 754 O O . VAL A 1 95 ? 11.090 23.014 18.741 1.00 16.37 95 VAL A O 1
ATOM 758 N N . THR A 1 96 ? 13.034 24.167 18.716 1.00 17.18 96 THR A N 1
ATOM 759 C CA . THR A 1 96 ? 12.692 24.937 17.523 1.00 17.16 96 THR A CA 1
ATOM 760 C C . THR A 1 96 ? 13.708 24.599 16.443 1.00 16.97 96 THR A C 1
ATOM 761 O O . THR A 1 96 ? 14.914 24.438 16.732 1.00 19.61 96 THR A O 1
ATOM 765 N N . PHE A 1 97 ? 13.236 24.513 15.192 1.00 15.39 97 PHE A N 1
ATOM 766 C CA . PHE A 1 97 ? 14.099 24.255 14.062 1.00 14.83 97 PHE A CA 1
ATOM 767 C C . PHE A 1 97 ? 13.726 25.131 12.855 1.00 14.37 97 PHE A C 1
ATOM 768 O O . PHE A 1 97 ? 12.619 25.665 12.775 1.00 14.68 97 PHE A O 1
ATOM 776 N N . ASP A 1 98 ? 14.717 25.235 11.970 1.00 15.96 98 ASP A N 1
ATOM 777 C CA . ASP A 1 98 ? 14.575 25.973 10.733 1.00 16.46 98 ASP A CA 1
ATOM 778 C C . ASP A 1 98 ? 13.807 25.160 9.713 1.00 15.74 98 ASP A C 1
ATOM 779 O O . ASP A 1 98 ? 14.201 24.041 9.375 1.00 16.34 98 ASP A O 1
ATOM 784 N N . VAL A 1 99 ? 12.700 25.716 9.205 1.00 14.79 99 VAL A N 1
ATOM 785 C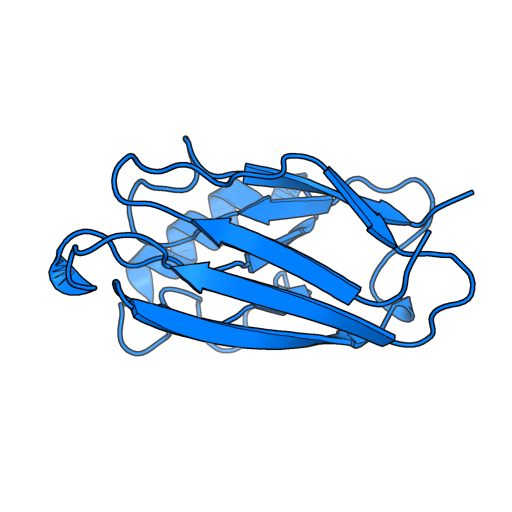 CA . VAL A 1 99 ? 11.849 25.017 8.246 1.00 14.62 99 VAL A CA 1
ATOM 786 C C . VAL A 1 99 ? 12.558 24.813 6.909 1.00 14.84 99 VAL A C 1
ATOM 787 O O . VAL A 1 99 ? 12.148 23.927 6.148 1.00 16.23 99 VAL A O 1
ATOM 791 N N . SER A 1 100 ? 13.637 25.550 6.647 1.00 15.33 100 SER A N 1
ATOM 792 C CA . SER A 1 100 ? 14.412 25.267 5.446 1.00 16.98 100 SER A CA 1
ATOM 793 C C . SER A 1 100 ? 15.019 23.848 5.443 1.00 18.67 100 SER A C 1
ATOM 794 O O . SER A 1 100 ? 15.459 23.379 4.396 1.00 22.28 100 SER A O 1
ATOM 797 N N . LYS A 1 101 ? 15.065 23.192 6.603 1.00 17.90 101 LYS A N 1
ATOM 798 C CA . LYS A 1 101 ? 15.563 21.814 6.712 1.00 19.91 101 LYS A CA 1
ATOM 799 C C . LYS A 1 101 ? 14.505 20.801 6.267 1.00 20.05 101 LYS A C 1
ATOM 800 O O . LYS A 1 101 ? 14.830 19.625 6.210 1.00 23.96 101 LYS A O 1
ATOM 806 N N . ILE A 1 102 ? 13.259 21.177 6.023 1.00 19.58 102 ILE A N 1
ATOM 807 C CA . ILE A 1 102 ? 12.088 20.363 5.651 1.00 21.95 102 ILE A CA 1
ATOM 808 C C . ILE A 1 102 ? 11.793 20.680 4.166 1.00 20.58 102 ILE A C 1
ATOM 809 O O . ILE A 1 102 ? 11.530 21.816 3.812 1.00 28.74 102 ILE A O 1
ATOM 814 N N . ALA A 1 103 ? 11.806 19.696 3.321 1.00 18.23 103 ALA A N 1
ATOM 815 C CA . ALA A 1 103 ? 11.529 19.900 1.919 1.00 20.98 103 ALA A CA 1
ATOM 816 C C . ALA A 1 103 ? 10.105 19.427 1.611 1.00 20.04 103 ALA A C 1
ATOM 817 O O . ALA A 1 103 ? 9.648 18.363 2.046 1.00 20.78 103 ALA A O 1
ATOM 819 N N . ALA A 1 104 ? 9.410 20.214 0.804 1.00 22.51 104 ALA A N 1
ATOM 820 C CA . ALA A 1 104 ? 8.124 19.848 0.264 1.00 25.69 104 ALA A CA 1
ATOM 821 C C . ALA A 1 104 ? 8.215 18.505 -0.418 0.73 26.02 104 ALA A C 1
ATOM 822 O O . ALA A 1 104 ? 9.161 18.215 -1.126 0.73 25.35 104 ALA A O 1
ATOM 824 N N . GLY A 1 105 ? 7.241 17.663 -0.156 1.00 27.85 105 GLY A N 1
ATOM 825 C CA . GLY A 1 105 ? 7.155 16.362 -0.819 0.50 26.15 105 GLY A CA 1
ATOM 826 C C . GLY A 1 105 ? 7.917 15.224 -0.155 0.50 26.09 105 GLY A C 1
ATOM 827 O O . GLY A 1 105 ? 7.728 14.053 -0.520 0.40 25.17 105 GLY A O 1
ATOM 828 N N . GLU A 1 106 ? 8.786 15.549 0.797 1.00 26.20 106 GLU A N 1
ATOM 829 C CA . GLU A 1 106 ? 9.515 14.528 1.565 1.00 25.95 106 GLU A CA 1
ATOM 830 C C . GLU A 1 106 ? 8.778 14.085 2.803 1.00 25.68 106 GLU A C 1
ATOM 831 O O . GLU A 1 106 ? 7.950 14.821 3.370 1.00 25.48 106 GLU A O 1
ATOM 837 N N . ASN A 1 107 ? 9.088 12.836 3.185 0.70 24.16 107 ASN A N 1
ATOM 838 C CA . ASN A 1 107 ? 8.494 12.201 4.318 0.70 23.73 107 ASN A CA 1
ATOM 839 C C . ASN A 1 107 ? 9.405 12.289 5.521 1.00 21.40 107 ASN A C 1
ATOM 840 O O . ASN A 1 107 ? 10.551 11.822 5.454 1.00 23.71 107 ASN A O 1
ATOM 848 N N . TYR A 1 108 ? 8.923 12.926 6.592 1.00 18.56 108 TYR A N 1
ATOM 849 C CA . TYR A 1 108 ? 9.678 13.013 7.832 1.00 14.56 108 TYR A CA 1
ATOM 850 C C . TYR A 1 108 ? 8.943 12.237 8.916 1.00 13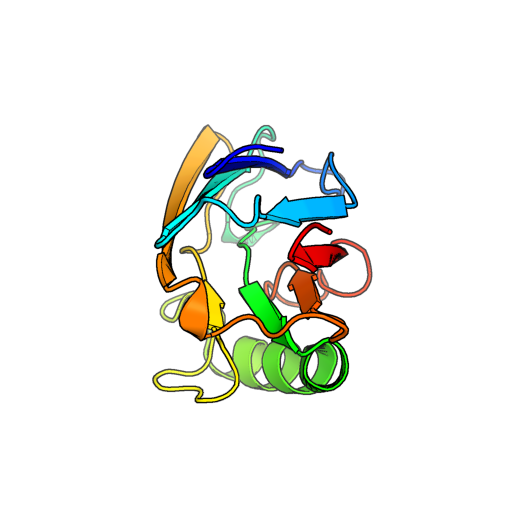.85 108 TYR A C 1
ATOM 851 O O . TYR A 1 108 ? 7.694 12.170 8.938 1.00 15.45 108 TYR A O 1
ATOM 860 N N . ALA A 1 109 ? 9.730 11.685 9.838 1.00 13.50 109 ALA A N 1
ATOM 861 C CA . ALA A 1 109 ? 9.238 10.995 11.001 1.00 13.57 109 ALA A CA 1
ATOM 862 C C . ALA A 1 109 ? 9.602 11.776 12.258 1.00 12.18 109 ALA A C 1
ATOM 863 O O . ALA A 1 109 ? 10.769 12.226 12.352 1.00 13.18 109 ALA A O 1
ATOM 865 N N . TYR A 1 110 ? 8.684 11.880 13.207 1.00 11.94 110 TYR A N 1
ATOM 866 C CA . TYR A 1 110 ? 9.059 12.240 14.564 1.00 11.68 110 TYR A CA 1
ATOM 867 C C . TYR A 1 110 ? 8.790 11.021 15.406 1.00 11.77 110 TYR A C 1
ATOM 868 O O . TYR A 1 110 ? 7.764 10.333 15.250 1.00 13.71 110 TYR A O 1
ATOM 877 N N . PHE A 1 111 ? 9.693 10.745 16.342 1.00 10.83 111 PHE A N 1
ATOM 878 C CA . PHE A 1 111 ? 9.589 9.506 17.114 1.00 10.66 111 PHE A CA 1
ATOM 879 C C . PHE A 1 111 ? 10.348 9.694 18.413 1.00 9.78 111 PHE A C 1
ATOM 880 O O . PHE A 1 111 ? 11.167 10.605 18.564 1.00 10.56 111 PHE A O 1
ATOM 888 N N . CYS A 1 112 ? 10.111 8.750 19.316 1.00 9.88 112 CYS A N 1
ATOM 889 C CA . CYS A 1 112 ? 10.824 8.722 20.594 1.00 9.73 112 CYS A CA 1
ATOM 890 C C . CYS A 1 112 ? 12.005 7.779 20.467 1.00 9.56 112 CYS A C 1
ATOM 891 O O . CYS A 1 112 ? 11.830 6.633 20.023 1.00 10.64 112 CYS A O 1
ATOM 894 N N . SER A 1 113 ? 13.218 8.226 20.803 1.00 9.46 113 SER A N 1
ATOM 895 C CA . SER A 1 113 ? 14.400 7.386 20.746 1.00 9.97 113 SER A CA 1
ATOM 896 C C . SER A 1 113 ? 14.775 6.743 22.064 1.00 9.70 113 SER A C 1
ATOM 897 O O . SER A 1 113 ? 15.815 6.086 22.135 1.00 10.31 113 SER A O 1
ATOM 900 N N . PHE A 1 114 ? 13.962 6.891 23.079 1.00 9.34 114 PHE A N 1
ATOM 901 C CA . PHE A 1 114 ? 14.190 6.131 24.309 1.00 9.52 114 PHE A CA 1
ATOM 902 C C . PHE A 1 114 ? 14.171 4.656 23.947 1.00 9.62 114 PHE A C 1
ATOM 903 O O . PHE A 1 114 ? 13.323 4.242 23.135 1.00 9.67 114 PHE A O 1
ATOM 911 N N . PRO A 1 115 ? 15.057 3.818 24.499 1.00 9.69 115 PRO A N 1
ATOM 912 C CA . PRO A 1 115 ? 15.154 2.434 24.039 1.00 10.99 115 PRO A CA 1
ATOM 913 C C . PRO A 1 115 ? 13.804 1.717 23.936 1.00 10.23 115 PRO A C 1
ATOM 914 O O . PRO A 1 115 ? 13.035 1.679 24.885 1.00 10.55 115 PRO A O 1
ATOM 918 N N . GLY A 1 116 ? 13.591 1.129 22.746 1.00 10.52 116 GLY A N 1
ATOM 919 C CA . GLY A 1 116 ? 12.387 0.372 22.477 1.00 11.58 116 GLY A CA 1
ATOM 920 C C . GLY A 1 116 ? 11.170 1.160 22.070 1.00 11.29 116 GLY A C 1
ATOM 921 O O . GLY A 1 116 ? 10.219 0.578 21.551 1.00 17.50 116 GLY A O 1
ATOM 922 N N . HIS A 1 117 ? 11.139 2.460 22.235 1.00 9.82 117 HIS A N 1
ATOM 923 C CA . HIS A 1 117 ? 9.920 3.214 22.079 1.00 10.16 117 HIS A CA 1
ATOM 924 C C . HIS A 1 117 ? 9.568 3.538 20.631 1.00 10.22 117 HIS A C 1
ATOM 925 O O . HIS A 1 117 ? 8.394 3.787 20.340 1.00 11.40 117 HIS A O 1
ATOM 932 N N . TRP A 1 118 ? 10.534 3.549 19.723 1.00 10.62 118 TRP A N 1
ATOM 933 C CA . TRP A 1 118 ? 10.246 4.058 18.374 1.00 11.55 118 TRP A CA 1
ATOM 934 C C . TRP A 1 118 ? 9.237 3.207 17.626 1.00 11.85 118 TRP A C 1
ATOM 935 O O . TRP A 1 118 ? 8.575 3.708 16.733 1.00 14.22 118 TRP A O 1
ATOM 946 N N . ALA A 1 119 ? 9.141 1.923 17.969 1.00 11.91 119 ALA A N 1
ATOM 947 C CA . ALA A 1 119 ? 8.176 1.013 17.333 1.00 13.83 119 ALA A CA 1
ATOM 948 C C . ALA A 1 119 ? 6.751 1.377 17.625 1.00 14.01 119 ALA A C 1
ATOM 949 O O . ALA A 1 119 ? 5.871 0.997 16.875 1.00 18.60 119 ALA A O 1
ATOM 951 N N . MET A 1 120 ? 6.485 2.058 18.737 1.00 12.25 120 MET A N 1
ATOM 952 C CA . MET A 1 120 ? 5.162 2.486 19.183 1.00 15.32 120 MET A CA 1
ATOM 953 C C . MET A 1 120 ? 4.908 3.975 19.079 1.00 13.30 120 MET A C 1
ATOM 954 O O . MET A 1 120 ? 3.773 4.387 18.991 1.00 19.40 120 MET A O 1
ATOM 963 N N . MET A 1 121 ? 5.945 4.773 19.154 1.00 11.41 121 MET A N 1
ATOM 964 C CA . MET A 1 121 ? 5.830 6.227 19.293 1.00 11.35 121 MET A CA 1
ATOM 965 C C . MET A 1 121 ? 6.451 6.896 18.086 1.00 11.54 121 MET A C 1
ATOM 966 O O . MET A 1 121 ? 7.652 7.235 18.067 1.00 11.77 121 MET A O 1
ATOM 971 N N . LYS A 1 122 ? 5.622 7.116 17.076 1.00 12.27 122 LYS A N 1
ATOM 972 C CA . LYS A 1 122 ? 6.098 7.663 15.823 1.00 12.36 122 LYS A CA 1
ATOM 973 C C . LYS A 1 122 ? 4.914 8.305 15.116 1.00 13.35 122 LYS A C 1
ATOM 974 O O . LYS A 1 122 ? 3.814 7.764 15.062 1.00 16.47 122 LYS A O 1
ATOM 980 N N . GLY A 1 123 ? 5.183 9.447 14.510 1.00 13.00 123 GLY A N 1
ATOM 981 C CA . GLY A 1 123 ? 4.209 10.128 13.642 1.00 14.46 123 GLY A CA 1
ATOM 982 C C . GLY A 1 123 ? 4.922 10.664 12.418 1.00 13.05 123 GLY A C 1
ATOM 983 O O . GLY A 1 123 ? 6.134 10.557 12.262 1.00 14.13 123 GLY A O 1
ATOM 984 N N . THR A 1 124 ? 4.135 11.295 11.545 1.00 14.66 124 THR A N 1
ATOM 985 C CA . THR A 1 124 ? 4.625 11.909 10.330 1.00 15.02 124 THR A CA 1
ATOM 986 C C . THR A 1 124 ? 4.586 13.423 10.415 1.00 13.57 124 THR A C 1
ATOM 987 O O . THR A 1 124 ? 3.577 13.978 10.881 1.00 15.59 124 THR A O 1
ATOM 991 N N . LEU A 1 125 ? 5.641 14.058 9.929 1.00 14.75 125 LEU A N 1
ATOM 992 C CA . LEU A 1 125 ? 5.663 15.499 9.785 1.00 15.26 125 LEU A CA 1
ATOM 993 C C . LEU A 1 125 ? 5.835 15.859 8.314 1.00 16.32 125 LEU A C 1
ATOM 994 O O . LEU A 1 125 ? 6.651 15.260 7.625 1.00 16.38 125 LEU A O 1
ATOM 999 N N . LYS A 1 126 ? 5.074 16.836 7.847 1.00 16.40 126 LYS A N 1
ATOM 1000 C CA . LYS A 1 126 ? 5.220 17.297 6.475 1.00 18.42 126 LYS A CA 1
ATOM 1001 C C . LYS A 1 126 ? 5.007 18.803 6.426 1.00 15.44 126 LYS A C 1
ATOM 1002 O O . LYS A 1 126 ? 4.359 19.390 7.275 1.00 16.75 126 LYS A O 1
ATOM 1008 N N . LEU A 1 127 ? 5.558 19.379 5.364 0.97 17.57 127 LEU A N 1
ATOM 1009 C CA . LEU A 1 127 ? 5.383 20.762 5.031 0.97 19.03 127 LEU A CA 1
ATOM 1010 C C . LEU A 1 127 ? 4.074 20.895 4.272 0.97 20.74 127 LEU A C 1
ATOM 1011 O O . LEU A 1 127 ? 3.838 20.130 3.348 0.97 24.88 127 LEU A O 1
ATOM 1016 N N . GLY A 1 128 ? 3.208 21.811 4.690 0.98 19.27 128 GLY A N 1
ATOM 1017 C CA . GLY A 1 128 ? 1.936 22.005 4.034 0.98 22.81 128 GLY A CA 1
ATOM 1018 C C . GLY A 1 128 ? 2.019 22.447 2.592 0.98 25.27 128 GLY A C 1
ATOM 1019 O O . GLY A 1 128 ? 3.091 22.838 2.083 0.35 24.76 128 GLY A O 1
ATOM 1020 N N . SER A 1 129 ? 0.850 22.377 1.950 0.10 24.27 129 SER A N 1
ATOM 1021 C CA . SER A 1 129 ? 0.642 22.752 0.543 0.29 24.44 129 SER A CA 1
ATOM 1022 C C . SER A 1 129 ? -0.850 22.997 0.277 0.010 24.73 129 SER A C 1
ATOM 1023 O O . SER A 1 129 ? -1.483 23.837 0.914 0.010 24.82 129 SER A O 1
#

Secondary structure (DSSP, 8-state):
-BSEEEEEE-TTS-BS-SEEEE-TT-SEEEEEEEE-S---HHHH-B--EEEEGGGHHHHHHHHHHH-GGGTTS-TT-TTEEEEPPPB-TT-EEEEEEEGGGS-TT--EEEE--STTGGGTSEEEEEE--

Foldseek 3Di:
DQQEDEWEAEPVLEIPDFEAEGEPVDQKHKYKYAYAYDFFLVVDWWKKWKFFPVCVVVQLVVLVVCDLVVQSGPPPPPRTQWMWHTGHHPDMTMIMGGCVVADAPTWMKIATSDPPSRVHGIHIYHYDD

Organism: Alcaligenes xylosoxydans xylosoxydans (NCBI:txid85698)

Nearest PDB structures (foldseek):
  1dz0-assembly1_A  TM=9.982E-01  e=4.631E-30  Achromobacter xylosoxidans
  1nzr-assembly2_B  TM=9.775E-01  e=7.838E-25  Pseudomonas aeruginosa
  3ibo-assembly2_B  TM=9.840E-01  e=1.395E-24  Pseudomonas aeruginosa
  6mjt-assembly2_B  TM=9.894E-01  e=4.417E-24  Pseudomonas aeruginosa PAO1
  1joi-assembly1_A  TM=9.772E-01  e=3.008E-24  Pseudomonas fluorescens bv. A

CATH classification: 2.60.40.420